Protein AF-A0A967KZP0-F1 (afdb_monomer)

Radius of gyration: 15.67 Å; Cα contacts (8 Å, |Δi|>4): 200; chains: 1; bounding box: 36×38×42 Å

Solvent-accessible surface area (backbone atoms only — not comparable to full-atom values): 8562 Å² total; per-residue (Å²): 129,85,68,48,76,45,76,47,75,38,35,88,73,37,67,67,45,48,61,43,62,81,46,49,61,63,54,26,62,79,64,60,32,46,74,40,86,38,68,50,64,58,70,56,53,28,62,77,65,77,48,79,64,60,69,80,42,70,72,49,28,56,48,51,54,52,52,50,52,53,51,24,62,74,70,72,47,78,70,40,88,44,91,66,79,73,68,58,48,65,57,48,42,22,29,47,59,56,36,62,88,53,73,65,27,51,43,46,51,52,35,50,42,41,35,34,33,53,65,57,43,62,48,53,38,66,68,51,45,24,49,40,26,41,77,60,74,44,66,17,64,64,28,54,59,43,44,74,41,90,92,69

pLDDT: mean 94.93, std 5.95, range [55.47, 98.75]

Structure (mmCIF, N/CA/C/O backbone):
data_AF-A0A967KZP0-F1
#
_entry.id   AF-A0A967KZP0-F1
#
loop_
_atom_site.group_PDB
_atom_site.id
_atom_site.type_symbol
_atom_site.label_atom_id
_atom_site.label_alt_id
_atom_site.label_comp_id
_atom_site.label_asym_id
_atom_site.label_entity_id
_atom_site.label_seq_id
_atom_site.pdbx_PDB_ins_code
_atom_site.Cartn_x
_atom_site.Cartn_y
_atom_site.Cartn_z
_atom_site.occupancy
_atom_site.B_iso_or_equiv
_atom_site.auth_seq_id
_atom_site.auth_comp_id
_atom_site.auth_asym_id
_atom_site.auth_atom_id
_atom_site.pdbx_PDB_model_num
ATOM 1 N N . MET A 1 1 ? -14.973 -8.289 26.255 1.00 55.47 1 MET A N 1
ATOM 2 C CA . MET A 1 1 ? -13.536 -8.647 26.238 1.00 55.47 1 MET A CA 1
ATOM 3 C C . MET A 1 1 ? -12.814 -7.593 25.413 1.00 55.47 1 MET A C 1
ATOM 5 O O . MET A 1 1 ? -13.462 -7.006 24.555 1.00 55.47 1 MET A O 1
ATOM 9 N N . ALA A 1 2 ? -11.549 -7.279 25.701 1.00 61.00 2 ALA A N 1
ATOM 10 C CA . ALA A 1 2 ? -10.802 -6.321 24.881 1.00 61.00 2 ALA A CA 1
ATOM 11 C C . ALA A 1 2 ? -10.608 -6.903 23.473 1.00 61.00 2 ALA A C 1
ATOM 13 O O . ALA A 1 2 ? -10.215 -8.062 23.341 1.00 61.00 2 ALA A O 1
ATOM 14 N N . LYS A 1 3 ? -10.925 -6.116 22.442 1.00 80.00 3 LYS A N 1
ATOM 15 C CA . LYS A 1 3 ? -10.740 -6.502 21.042 1.00 80.00 3 LYS A CA 1
ATOM 16 C C . LYS A 1 3 ? -9.242 -6.677 20.777 1.00 80.00 3 LYS A C 1
ATOM 18 O O . LYS A 1 3 ? -8.462 -5.796 21.133 1.00 80.00 3 LYS A O 1
ATOM 23 N N . HIS A 1 4 ? -8.822 -7.804 20.202 1.00 93.00 4 HIS A N 1
ATOM 24 C CA . HIS A 1 4 ? -7.410 -8.001 19.859 1.00 93.00 4 HIS A CA 1
ATOM 25 C C . HIS A 1 4 ? -7.026 -7.054 18.720 1.00 93.00 4 HIS A C 1
ATOM 27 O O . HIS A 1 4 ? -7.788 -6.901 17.773 1.00 93.00 4 HIS A O 1
ATOM 33 N N . THR A 1 5 ? -5.845 -6.443 18.772 1.00 96.44 5 THR A N 1
ATOM 34 C CA . THR A 1 5 ? -5.364 -5.568 17.692 1.00 96.44 5 THR A CA 1
ATOM 35 C C . THR A 1 5 ? -4.296 -6.283 16.870 1.00 96.44 5 THR A C 1
ATOM 37 O O . THR A 1 5 ? -3.260 -6.684 17.401 1.00 96.44 5 THR A O 1
ATOM 40 N N . LEU A 1 6 ? -4.518 -6.397 15.561 1.00 97.62 6 LEU A N 1
ATOM 41 C CA . LEU A 1 6 ? -3.554 -6.890 14.585 1.00 97.62 6 LEU A CA 1
ATOM 42 C C . LEU A 1 6 ? -2.942 -5.706 13.834 1.00 97.62 6 LEU A C 1
ATOM 44 O O . LEU A 1 6 ? -3.639 -4.951 13.1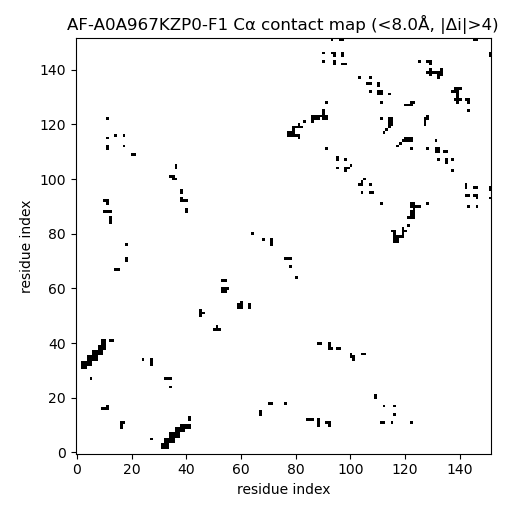61 1.00 97.62 6 LEU A O 1
ATOM 48 N N . LYS A 1 7 ? -1.619 -5.558 13.919 1.00 98.19 7 LYS A N 1
ATOM 49 C CA . LYS A 1 7 ? -0.860 -4.584 13.125 1.00 98.19 7 LYS A CA 1
ATOM 50 C C . LYS A 1 7 ? -0.316 -5.266 11.878 1.00 98.19 7 LYS A C 1
ATOM 52 O O . LYS A 1 7 ? 0.533 -6.148 11.984 1.00 98.19 7 LYS A O 1
ATOM 57 N N . PHE A 1 8 ? -0.790 -4.855 10.710 1.00 98.56 8 PHE A N 1
ATOM 58 C CA . PHE A 1 8 ? -0.316 -5.368 9.433 1.00 98.56 8 PHE A CA 1
ATOM 59 C C . PHE A 1 8 ? 0.755 -4.434 8.870 1.00 98.56 8 PHE A C 1
ATOM 61 O O . PHE A 1 8 ? 0.443 -3.336 8.410 1.00 98.56 8 PHE A O 1
ATOM 68 N N . TYR A 1 9 ? 2.016 -4.863 8.948 1.00 98.56 9 TYR A N 1
ATOM 69 C CA . TYR A 1 9 ? 3.161 -4.125 8.419 1.00 98.56 9 TYR A CA 1
ATOM 70 C C . TYR A 1 9 ? 3.401 -4.472 6.951 1.00 98.56 9 TYR A C 1
ATOM 72 O O . TYR A 1 9 ? 3.495 -5.652 6.610 1.00 98.56 9 TYR A O 1
ATOM 80 N N . PHE A 1 10 ? 3.509 -3.466 6.083 1.00 98.56 10 PHE A N 1
ATOM 81 C CA . PHE A 1 10 ? 3.614 -3.704 4.642 1.00 98.56 10 PHE A CA 1
ATOM 82 C C . PHE A 1 10 ? 4.358 -2.608 3.873 1.00 98.56 10 PHE A C 1
ATOM 84 O O . PHE A 1 10 ? 4.447 -1.468 4.317 1.00 98.56 10 PHE A O 1
ATOM 91 N N . ASP A 1 11 ? 4.843 -2.964 2.683 1.00 98.06 11 ASP A N 1
ATOM 92 C CA . ASP A 1 11 ? 5.392 -2.048 1.676 1.00 98.06 11 ASP A CA 1
ATOM 93 C C . ASP A 1 11 ? 4.759 -2.384 0.315 1.00 98.06 11 ASP A C 1
ATOM 95 O O . ASP A 1 11 ? 4.537 -3.561 0.004 1.00 98.06 11 ASP A O 1
ATOM 99 N N . TYR A 1 12 ? 4.470 -1.381 -0.515 1.00 97.81 12 TYR A N 1
ATOM 100 C CA . TYR A 1 12 ? 3.895 -1.584 -1.849 1.00 97.81 12 TYR A CA 1
ATOM 101 C C . TYR A 1 12 ? 4.857 -2.254 -2.848 1.00 97.81 12 TYR A C 1
ATOM 103 O O . TYR A 1 12 ? 4.439 -2.762 -3.890 1.00 97.81 12 TYR A O 1
ATOM 111 N N . ASN A 1 13 ? 6.146 -2.345 -2.523 1.00 95.81 13 ASN A N 1
ATOM 112 C CA . ASN A 1 13 ? 7.096 -3.172 -3.258 1.00 95.81 13 ASN A CA 1
ATOM 113 C C . ASN A 1 13 ? 7.019 -4.665 -2.898 1.00 95.81 13 ASN A C 1
ATOM 115 O O . ASN A 1 13 ? 7.605 -5.468 -3.620 1.00 95.81 13 ASN A O 1
ATOM 119 N N . SER A 1 14 ? 6.304 -5.056 -1.836 1.00 95.88 14 SER A N 1
ATOM 120 C CA . SER A 1 14 ? 6.180 -6.454 -1.406 1.00 95.88 14 SER A CA 1
ATOM 121 C C . SER A 1 14 ? 4.993 -7.160 -2.085 1.00 95.88 14 SER A C 1
ATOM 123 O O . SER A 1 14 ? 3.842 -6.889 -1.729 1.00 95.88 14 SER A O 1
ATOM 125 N N . PRO A 1 15 ? 5.231 -8.106 -3.015 1.00 95.00 15 PRO A N 1
ATOM 126 C CA . PRO A 1 15 ? 4.153 -8.863 -3.654 1.00 95.00 15 PRO A CA 1
ATOM 127 C C . PRO A 1 15 ? 3.448 -9.831 -2.692 1.00 95.00 15 PRO A C 1
ATOM 129 O O . PRO A 1 15 ? 2.248 -10.058 -2.806 1.00 95.00 15 PRO A O 1
ATOM 132 N N . TYR A 1 16 ? 4.154 -10.355 -1.688 1.00 96.75 16 TYR A N 1
ATOM 133 C CA . TYR A 1 16 ? 3.527 -11.182 -0.655 1.00 96.75 16 TYR A CA 1
ATOM 134 C C . TYR A 1 16 ? 2.601 -10.360 0.246 1.00 96.75 16 TYR A C 1
ATOM 136 O O . TYR A 1 16 ? 1.537 -10.836 0.638 1.00 96.75 16 TYR A O 1
ATOM 144 N N . SER A 1 17 ? 2.965 -9.105 0.536 1.00 97.75 17 SER A N 1
ATOM 145 C CA . SER A 1 17 ? 2.090 -8.198 1.283 1.00 97.75 17 SER A CA 1
ATOM 146 C C . SER A 1 17 ? 0.844 -7.814 0.484 1.00 97.75 17 SER A C 1
ATOM 148 O O . SER A 1 17 ? -0.197 -7.621 1.100 1.00 97.75 17 SER A O 1
ATOM 150 N N . TYR A 1 18 ? 0.910 -7.772 -0.852 1.00 97.81 18 TYR A N 1
ATOM 151 C CA . TYR A 1 18 ? -0.279 -7.617 -1.696 1.00 97.81 18 TYR A CA 1
ATOM 152 C C . TYR A 1 18 ? -1.251 -8.795 -1.554 1.00 97.81 18 TYR A C 1
ATOM 154 O O . TYR A 1 18 ? -2.430 -8.604 -1.278 1.00 97.81 18 TYR A O 1
ATOM 162 N N . ILE A 1 19 ? -0.758 -10.028 -1.678 1.00 97.50 19 ILE A N 1
ATOM 163 C CA . ILE A 1 19 ? -1.606 -11.218 -1.508 1.00 97.50 19 ILE A CA 1
ATOM 164 C C . ILE A 1 19 ? -2.211 -11.244 -0.096 1.00 97.50 19 ILE A C 1
ATOM 166 O O . ILE A 1 19 ? -3.400 -11.513 0.077 1.00 97.50 19 ILE A O 1
ATOM 170 N N . ALA A 1 20 ? -1.409 -10.922 0.923 1.00 98.12 20 ALA A N 1
ATOM 171 C CA . ALA A 1 20 ? -1.868 -10.878 2.306 1.00 98.12 20 ALA A CA 1
ATOM 172 C C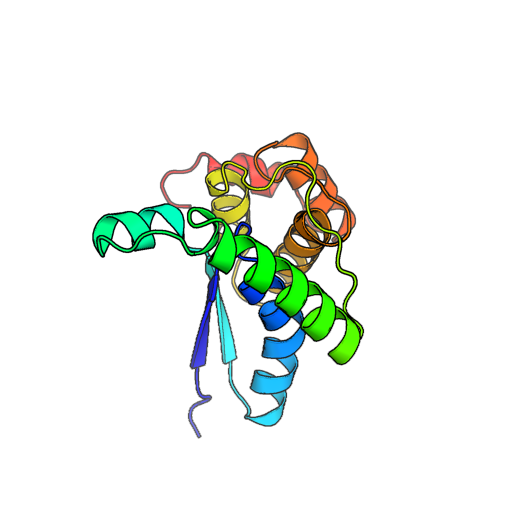 . ALA A 1 20 ? -2.881 -9.749 2.571 1.00 98.12 20 ALA A C 1
ATOM 174 O O . ALA A 1 20 ? -3.822 -9.965 3.337 1.00 98.12 20 ALA A O 1
ATOM 175 N N . SER A 1 21 ? -2.739 -8.574 1.944 1.00 98.25 21 SER A N 1
ATOM 176 C CA . SER A 1 21 ? -3.650 -7.440 2.161 1.00 98.25 21 SER A CA 1
ATOM 177 C C . SER A 1 21 ? -5.080 -7.760 1.725 1.00 98.25 21 SER A C 1
ATOM 179 O O . SER A 1 21 ? -6.020 -7.365 2.406 1.00 98.25 21 SER A O 1
ATOM 181 N N . LEU A 1 22 ? -5.255 -8.580 0.685 1.00 97.38 22 LEU A N 1
ATOM 182 C CA . LEU A 1 22 ? -6.568 -9.043 0.215 1.00 97.38 22 LEU A CA 1
ATOM 183 C C . LEU A 1 22 ? -7.219 -10.111 1.113 1.00 97.38 22 LEU A C 1
ATOM 185 O O . LEU A 1 22 ? -8.362 -10.502 0.889 1.00 97.38 22 LEU A O 1
ATOM 189 N N . ARG A 1 23 ? -6.498 -10.615 2.118 1.00 96.44 23 ARG A N 1
ATOM 190 C CA . ARG A 1 23 ? -6.920 -11.735 2.979 1.00 96.44 23 ARG A CA 1
ATOM 191 C C . ARG A 1 23 ? -7.017 -11.355 4.454 1.00 96.44 23 ARG A C 1
ATOM 193 O O . ARG A 1 23 ? -7.741 -12.000 5.214 1.00 96.44 23 ARG A O 1
ATOM 200 N N . ILE A 1 24 ? -6.261 -10.345 4.880 1.00 97.69 24 ILE A N 1
ATOM 201 C CA . ILE A 1 24 ? -6.077 -10.017 6.296 1.00 97.69 24 ILE A CA 1
ATOM 202 C C . ILE A 1 24 ? -7.370 -9.534 6.965 1.00 97.69 24 ILE A C 1
ATOM 204 O O . ILE A 1 24 ? -7.610 -9.850 8.127 1.00 97.69 24 ILE A O 1
ATOM 208 N N . GLU A 1 25 ? -8.246 -8.852 6.227 1.00 97.25 25 GLU A N 1
ATOM 209 C CA . GLU A 1 25 ? -9.528 -8.366 6.751 1.00 97.25 25 GLU A CA 1
ATOM 210 C C . GLU A 1 25 ? -10.467 -9.523 7.124 1.00 97.25 25 GLU A C 1
ATOM 212 O O . GLU A 1 25 ? -11.055 -9.510 8.206 1.00 97.25 25 GLU A O 1
ATOM 217 N N . GLU A 1 26 ? -10.539 -10.574 6.298 1.00 96.25 26 GLU A N 1
ATOM 218 C CA . GLU A 1 26 ? -11.311 -11.787 6.602 1.00 96.25 26 GLU A CA 1
ATOM 219 C C . GLU A 1 26 ? -10.743 -12.518 7.831 1.00 96.25 26 GLU A C 1
ATOM 221 O O . GLU A 1 26 ? -11.482 -13.052 8.662 1.00 96.25 26 GLU A O 1
ATOM 226 N N . LEU A 1 27 ? -9.414 -12.540 7.989 1.00 95.94 27 LEU A N 1
ATOM 227 C CA . LEU A 1 27 ? -8.785 -13.086 9.192 1.00 95.94 27 LEU A CA 1
ATOM 228 C C . LEU A 1 27 ? -9.190 -12.293 10.440 1.00 95.94 27 LEU A C 1
ATOM 230 O O . LEU A 1 27 ? -9.591 -12.903 11.431 1.00 95.94 27 LEU A O 1
ATOM 234 N N . CYS A 1 28 ? -9.117 -10.963 10.391 1.00 96.75 28 CYS A N 1
ATOM 235 C CA . CYS A 1 28 ? -9.504 -10.109 11.510 1.00 96.75 28 CYS A CA 1
ATOM 236 C C . CYS A 1 28 ? -10.993 -10.250 11.851 1.00 96.75 28 CYS A C 1
ATOM 238 O O . CYS A 1 28 ? -11.330 -10.381 13.027 1.00 96.75 28 CYS A O 1
ATOM 240 N N . ALA A 1 29 ? -11.871 -10.316 10.846 1.00 95.44 29 ALA A N 1
ATOM 241 C CA . ALA A 1 29 ? -13.307 -10.501 11.042 1.00 95.44 29 ALA A CA 1
ATOM 242 C C . ALA A 1 29 ? -13.636 -11.825 11.755 1.00 95.44 29 ALA A C 1
ATOM 244 O O . ALA A 1 29 ? -14.410 -11.833 12.709 1.00 95.44 29 ALA A O 1
ATOM 245 N N . ARG A 1 30 ? -12.999 -12.935 11.354 1.00 96.25 30 ARG A N 1
ATOM 246 C CA . ARG A 1 30 ? -13.208 -14.262 11.971 1.00 96.25 30 ARG A CA 1
ATOM 247 C C . ARG A 1 30 ? -12.739 -14.355 13.426 1.00 96.25 30 ARG A C 1
ATOM 249 O O . ARG A 1 30 ? -13.172 -15.258 14.132 1.00 96.25 30 ARG A O 1
ATOM 256 N N . ASN A 1 31 ? -11.860 -13.453 13.862 1.00 95.31 31 ASN A N 1
ATOM 257 C CA . ASN A 1 31 ? -11.252 -13.474 15.196 1.00 95.31 31 ASN A CA 1
ATOM 258 C C . ASN A 1 31 ? -11.671 -12.285 16.078 1.00 95.31 31 ASN A C 1
ATOM 260 O O . ASN A 1 31 ? -11.079 -12.094 17.138 1.00 95.31 31 ASN A O 1
ATOM 264 N N . ASP A 1 32 ? -12.644 -11.476 15.639 1.00 94.94 32 ASP A N 1
ATOM 265 C CA . ASP A 1 32 ? -13.025 -10.212 16.287 1.00 94.94 32 ASP A CA 1
ATOM 266 C C . ASP A 1 32 ? -11.799 -9.346 16.641 1.00 94.94 32 ASP A C 1
ATOM 268 O O . ASP A 1 32 ? -11.594 -8.913 17.777 1.00 94.94 32 ASP A O 1
ATOM 272 N N . ALA A 1 33 ? -10.930 -9.135 15.649 1.00 96.25 33 ALA A N 1
ATOM 273 C CA . ALA A 1 33 ? -9.724 -8.330 15.789 1.00 96.25 33 ALA A CA 1
ATOM 274 C C . ALA A 1 33 ? -9.853 -6.984 15.062 1.00 96.25 33 ALA A C 1
ATOM 276 O O . ALA A 1 33 ? -10.482 -6.867 14.011 1.00 96.25 33 ALA A O 1
ATOM 277 N N . GLU A 1 34 ? -9.265 -5.940 15.635 1.00 96.44 34 GLU A N 1
ATOM 278 C CA 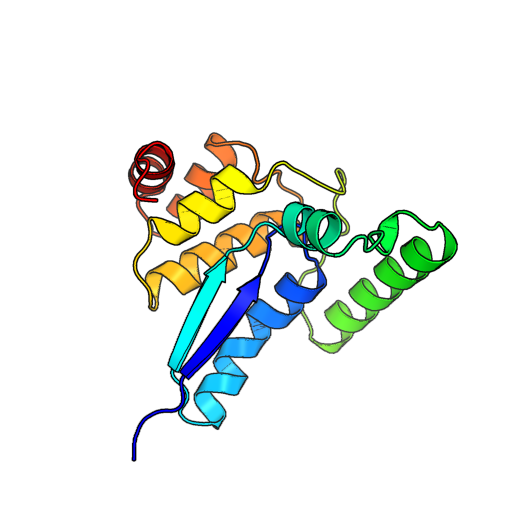. GLU A 1 34 ? -9.066 -4.650 14.982 1.00 96.44 34 GLU A CA 1
ATOM 279 C C . GLU A 1 34 ? -7.824 -4.712 14.094 1.00 96.44 34 GLU A C 1
ATOM 281 O O . GLU A 1 34 ? -6.753 -5.105 14.553 1.00 96.44 34 GLU A O 1
ATOM 286 N N . LEU A 1 35 ? -7.959 -4.305 12.834 1.00 97.69 35 LEU A N 1
ATOM 287 C CA . LEU A 1 35 ? -6.849 -4.225 11.896 1.00 97.69 35 LEU A CA 1
ATOM 288 C C . LEU A 1 35 ? -6.279 -2.807 11.859 1.00 97.69 35 LEU A C 1
ATOM 290 O O . LEU A 1 35 ? -6.998 -1.853 11.568 1.00 97.69 35 LEU A O 1
ATOM 294 N N . LEU A 1 36 ? -4.971 -2.688 12.073 1.00 98.31 36 LEU A N 1
ATOM 295 C CA . LEU A 1 36 ? -4.215 -1.462 11.850 1.00 98.31 36 LEU A CA 1
ATOM 296 C C . LEU A 1 36 ? -3.272 -1.642 10.662 1.00 98.31 36 LEU A C 1
ATOM 298 O O . LEU A 1 36 ? -2.376 -2.488 10.686 1.00 98.31 36 LEU A O 1
ATOM 302 N N . TRP A 1 37 ? -3.442 -0.799 9.648 1.00 98.62 37 TRP A N 1
ATOM 303 C CA . TRP A 1 37 ? -2.577 -0.756 8.472 1.00 98.62 37 TRP A CA 1
ATOM 304 C C . TRP A 1 37 ? -1.326 0.069 8.782 1.00 98.62 37 TRP A C 1
ATOM 306 O O . TRP A 1 37 ? -1.434 1.262 9.090 1.00 98.62 37 TRP A O 1
ATOM 316 N N . MET A 1 38 ? -0.155 -0.567 8.717 1.00 98.44 38 MET A N 1
ATOM 317 C CA . MET A 1 38 ? 1.135 0.003 9.113 1.00 98.44 38 MET A CA 1
ATOM 318 C C . MET A 1 38 ? 2.113 0.005 7.923 1.00 98.44 38 MET A C 1
ATOM 320 O O . MET A 1 38 ? 2.904 -0.930 7.776 1.00 98.44 38 MET A O 1
ATOM 324 N N . PRO A 1 39 ? 2.082 1.026 7.049 1.00 98.19 39 PRO A N 1
ATOM 325 C CA . PRO A 1 39 ? 3.057 1.124 5.969 1.00 98.19 39 PRO A CA 1
ATOM 326 C C . PRO A 1 39 ? 4.475 1.293 6.538 1.00 98.19 39 PRO A C 1
ATOM 328 O O . PRO A 1 39 ? 4.694 2.054 7.481 1.00 98.19 39 PRO A O 1
ATOM 331 N N . VAL A 1 40 ? 5.442 0.583 5.962 1.00 97.81 40 VAL A N 1
ATOM 332 C CA . VAL A 1 40 ? 6.870 0.626 6.310 1.00 97.81 40 VAL A CA 1
ATOM 333 C C . VAL A 1 40 ? 7.720 0.652 5.047 1.00 97.81 40 VAL A C 1
ATOM 335 O O . VAL A 1 40 ? 7.271 0.237 3.984 1.00 97.81 40 VAL A O 1
ATOM 338 N N . VAL A 1 41 ? 8.968 1.110 5.168 1.00 96.44 41 VAL A N 1
ATOM 339 C CA . VAL A 1 41 ? 9.941 1.072 4.069 1.00 96.44 41 VAL A CA 1
ATOM 340 C C . VAL A 1 41 ? 10.733 -0.232 4.148 1.00 96.44 41 VAL A C 1
ATOM 342 O O . VAL A 1 41 ? 11.686 -0.351 4.922 1.00 96.44 41 VAL A O 1
ATOM 345 N N . LEU A 1 42 ? 10.366 -1.215 3.329 1.00 95.06 42 LEU A N 1
ATOM 346 C CA . LEU A 1 42 ? 10.967 -2.551 3.331 1.00 95.06 42 LEU A CA 1
ATOM 347 C C . LEU A 1 42 ? 12.463 -2.517 2.991 1.00 95.06 42 LEU A C 1
ATOM 349 O O . LEU A 1 42 ? 13.250 -3.239 3.598 1.00 95.06 42 LEU A O 1
ATOM 353 N N . GLY A 1 43 ? 12.874 -1.638 2.071 1.00 92.06 43 GLY A N 1
ATOM 354 C CA . GLY A 1 43 ? 14.291 -1.447 1.744 1.00 92.06 43 GLY A CA 1
ATOM 355 C C . GLY A 1 43 ? 15.134 -1.028 2.956 1.00 92.06 43 GLY A C 1
ATOM 356 O O . GLY A 1 43 ? 16.239 -1.533 3.137 1.00 92.06 43 GLY A O 1
ATOM 357 N N . GLY A 1 44 ? 14.583 -0.175 3.826 1.00 93.62 44 GLY A N 1
ATOM 358 C CA . GLY A 1 44 ? 15.235 0.239 5.070 1.00 93.62 44 GLY A CA 1
ATOM 359 C C . GLY A 1 44 ? 15.341 -0.901 6.084 1.00 93.62 44 GLY A C 1
ATOM 360 O O . GLY A 1 44 ? 16.372 -1.039 6.734 1.00 93.62 44 GLY A O 1
ATOM 361 N N . ILE A 1 45 ? 14.321 -1.764 6.163 1.00 94.88 45 ILE A N 1
ATOM 362 C CA . ILE A 1 45 ? 14.339 -2.963 7.019 1.00 94.88 45 ILE A CA 1
ATOM 363 C C . ILE A 1 45 ? 15.428 -3.938 6.562 1.00 94.88 45 ILE A C 1
ATOM 365 O O . ILE A 1 45 ? 16.176 -4.453 7.391 1.00 94.88 45 ILE A O 1
ATOM 369 N N . PHE A 1 46 ? 15.548 -4.185 5.256 1.00 93.75 46 PHE A N 1
ATOM 370 C CA . PHE A 1 46 ? 16.616 -5.034 4.724 1.00 93.75 46 PHE A CA 1
ATOM 371 C C . PHE A 1 46 ? 17.999 -4.469 5.048 1.00 93.75 46 PHE A C 1
ATOM 373 O O . PHE A 1 46 ? 18.850 -5.197 5.556 1.00 93.75 46 PHE A O 1
ATOM 380 N N . GLN A 1 47 ? 18.195 -3.166 4.829 1.00 93.56 47 GLN A N 1
ATOM 381 C CA . GLN A 1 47 ? 19.456 -2.496 5.130 1.00 93.56 47 GLN A CA 1
ATOM 382 C C . GLN A 1 47 ? 19.813 -2.572 6.619 1.00 93.56 47 GLN A C 1
ATOM 384 O O . GLN A 1 47 ? 20.940 -2.927 6.949 1.00 93.56 47 GLN A O 1
ATOM 389 N N . SER A 1 48 ? 18.871 -2.278 7.521 1.00 95.56 48 SER A N 1
ATOM 390 C CA . SER A 1 48 ? 19.150 -2.238 8.961 1.00 95.56 48 SER A CA 1
ATOM 391 C C . SER A 1 48 ? 19.425 -3.612 9.574 1.00 95.56 48 SER A C 1
ATOM 393 O O . SER A 1 48 ? 19.954 -3.681 10.677 1.00 95.56 48 SER A O 1
ATOM 395 N N . ASN A 1 49 ? 19.017 -4.691 8.901 1.00 94.56 49 ASN A N 1
ATOM 396 C CA . ASN A 1 49 ? 19.219 -6.068 9.355 1.00 94.56 49 ASN A CA 1
ATOM 397 C C . ASN A 1 49 ? 20.299 -6.808 8.548 1.00 94.56 49 ASN A C 1
ATOM 399 O O . ASN A 1 49 ? 20.462 -8.009 8.737 1.00 94.56 49 ASN A O 1
ATOM 403 N N . GLU A 1 50 ? 20.991 -6.128 7.625 1.00 93.69 50 GLU A N 1
ATOM 404 C CA . GLU A 1 50 ? 21.988 -6.736 6.726 1.00 93.69 50 GLU A CA 1
ATOM 405 C C . GLU A 1 50 ? 21.435 -7.940 5.932 1.00 93.69 50 GLU A C 1
ATOM 407 O O . GLU A 1 50 ? 22.147 -8.885 5.588 1.00 93.69 50 GLU A O 1
ATOM 412 N N . VAL A 1 51 ? 20.135 -7.906 5.621 1.00 92.44 51 VAL A N 1
ATOM 413 C CA . VAL A 1 51 ? 19.445 -8.966 4.880 1.00 92.44 51 VAL A CA 1
ATOM 414 C C . VAL A 1 51 ? 19.401 -8.608 3.404 1.00 92.44 51 VAL A C 1
ATOM 416 O O . VAL A 1 51 ? 18.854 -7.583 3.004 1.00 92.44 51 VAL A O 1
ATOM 419 N N . GLU A 1 52 ? 19.921 -9.500 2.567 1.00 89.62 52 GLU A N 1
ATOM 420 C CA . GLU A 1 52 ? 19.834 -9.350 1.119 1.00 89.62 52 GLU A CA 1
ATOM 421 C C . GLU A 1 52 ? 18.422 -9.721 0.609 1.00 89.62 52 GLU A C 1
ATOM 423 O O . GLU A 1 52 ? 17.933 -10.821 0.903 1.00 89.62 52 GLU A O 1
ATOM 428 N N . PRO A 1 53 ? 17.752 -8.860 -0.182 1.00 89.75 53 PRO A N 1
ATOM 429 C CA . PRO A 1 53 ? 16.431 -9.167 -0.721 1.00 89.75 53 PRO A CA 1
ATOM 430 C C . PRO A 1 53 ? 16.438 -10.422 -1.606 1.00 89.75 53 PRO A C 1
ATOM 432 O O . PRO A 1 53 ? 17.296 -10.586 -2.467 1.00 89.75 53 PRO A O 1
ATOM 435 N N . ALA A 1 54 ? 15.428 -11.289 -1.482 1.00 86.88 54 ALA A N 1
ATOM 436 C CA . ALA A 1 54 ? 15.400 -12.572 -2.199 1.00 86.88 54 ALA A CA 1
ATOM 437 C C . ALA A 1 54 ? 15.525 -12.445 -3.733 1.00 86.88 54 ALA A C 1
ATOM 439 O O . ALA A 1 54 ? 16.105 -13.315 -4.379 1.00 86.88 54 ALA A O 1
ATOM 440 N N . HIS A 1 55 ? 15.019 -11.357 -4.315 1.00 85.69 55 HIS A N 1
ATOM 441 C CA . HIS A 1 55 ? 15.033 -11.127 -5.759 1.00 85.69 55 HIS A CA 1
ATOM 442 C C . HIS A 1 55 ? 16.428 -10.819 -6.339 1.00 85.69 55 HIS A C 1
ATOM 444 O O . HIS A 1 55 ? 16.581 -10.837 -7.559 1.00 85.69 55 HIS A O 1
ATOM 450 N N . THR A 1 56 ? 17.449 -10.545 -5.517 1.00 88.44 56 THR A N 1
ATOM 451 C CA . THR A 1 56 ? 18.812 -10.266 -6.009 1.00 88.44 56 THR A CA 1
ATOM 452 C C . THR A 1 56 ? 19.554 -11.537 -6.435 1.00 88.44 56 THR A C 1
ATOM 454 O O . THR A 1 56 ? 20.470 -11.474 -7.254 1.00 88.44 56 THR A O 1
ATOM 457 N N . LYS A 1 57 ? 19.157 -12.712 -5.924 1.00 90.31 57 LYS A N 1
ATOM 458 C CA . LYS A 1 57 ? 19.717 -14.010 -6.329 1.00 90.31 57 LYS A CA 1
ATOM 459 C C . LYS A 1 57 ? 18.852 -14.638 -7.415 1.00 90.31 57 LYS A C 1
ATOM 461 O O . LYS A 1 57 ? 17.670 -14.884 -7.201 1.00 90.31 57 LYS A O 1
ATOM 466 N N . VAL A 1 58 ? 19.446 -14.961 -8.565 1.00 88.81 58 VAL A N 1
ATOM 467 C CA . VAL A 1 58 ? 18.726 -15.441 -9.765 1.00 88.81 58 VAL A CA 1
ATOM 468 C C . VAL A 1 58 ? 17.820 -16.647 -9.483 1.00 88.81 58 VAL A C 1
ATOM 470 O O . VAL A 1 58 ? 16.666 -16.665 -9.909 1.00 88.81 58 VAL A O 1
ATOM 473 N N . ASN A 1 59 ? 18.316 -17.639 -8.739 1.00 90.56 59 ASN A N 1
ATOM 474 C CA . ASN A 1 59 ? 17.554 -18.839 -8.386 1.00 90.56 59 ASN A CA 1
ATOM 475 C C . ASN A 1 59 ? 16.359 -18.527 -7.470 1.00 90.56 59 ASN A C 1
ATOM 477 O O . ASN A 1 59 ? 15.257 -19.011 -7.716 1.00 90.56 59 ASN A O 1
ATOM 481 N N . ARG A 1 60 ? 16.559 -17.678 -6.456 1.00 91.38 60 ARG A N 1
ATOM 482 C CA . ARG A 1 60 ? 15.495 -17.240 -5.545 1.00 91.38 60 ARG A CA 1
ATOM 483 C C . ARG A 1 60 ? 14.475 -16.359 -6.256 1.00 91.38 60 ARG A C 1
ATOM 485 O O . ARG A 1 60 ? 13.286 -16.526 -6.028 1.00 91.38 60 ARG A O 1
ATOM 492 N N . ARG A 1 61 ? 14.919 -15.480 -7.158 1.00 90.25 61 ARG A N 1
ATOM 493 C CA . ARG A 1 61 ? 14.049 -14.625 -7.973 1.00 90.25 61 ARG A CA 1
ATOM 494 C C . ARG A 1 61 ? 13.110 -15.447 -8.853 1.00 90.25 61 ARG A C 1
ATOM 496 O O . ARG A 1 61 ? 11.918 -15.175 -8.876 1.00 90.25 61 ARG A O 1
ATOM 503 N N . LYS A 1 62 ? 13.637 -16.465 -9.547 1.00 91.12 62 LYS A N 1
ATOM 504 C CA . LYS A 1 62 ? 12.819 -17.355 -10.386 1.00 91.12 62 LYS A CA 1
ATOM 505 C C . LYS A 1 62 ? 11.744 -18.065 -9.561 1.00 91.12 62 LYS A C 1
ATOM 507 O O . LYS A 1 62 ? 10.594 -18.102 -9.979 1.00 91.12 62 LYS A O 1
ATOM 512 N N . TYR A 1 63 ? 12.123 -18.604 -8.401 1.00 94.81 63 TYR A N 1
ATOM 513 C CA . TYR A 1 63 ? 11.173 -19.259 -7.505 1.00 94.81 63 TYR A CA 1
ATOM 514 C C . TYR A 1 63 ? 10.123 -18.278 -6.972 1.00 94.81 63 TYR A C 1
ATOM 516 O O . TYR A 1 63 ? 8.942 -18.581 -7.023 1.00 94.81 63 TYR A O 1
ATOM 524 N N . LEU A 1 64 ? 10.544 -17.089 -6.532 1.00 93.56 64 LEU A N 1
ATOM 525 C CA . LEU A 1 64 ? 9.659 -16.046 -6.012 1.00 93.56 64 LEU A CA 1
ATOM 526 C C . LEU A 1 64 ? 8.549 -15.692 -7.008 1.00 93.56 64 LEU A C 1
ATOM 528 O O . LEU A 1 64 ? 7.393 -15.616 -6.615 1.00 93.56 64 LEU A O 1
ATOM 532 N N . PHE A 1 65 ? 8.869 -15.503 -8.290 1.00 92.31 65 PHE A N 1
ATOM 533 C CA . PHE A 1 65 ? 7.841 -15.180 -9.285 1.00 92.31 65 PHE A CA 1
ATOM 534 C C . PHE A 1 65 ? 6.887 -16.342 -9.561 1.00 92.31 65 PHE A C 1
ATOM 536 O O . PHE A 1 65 ? 5.685 -16.113 -9.658 1.00 92.31 65 PHE A O 1
ATOM 543 N N . GLN A 1 66 ? 7.399 -17.573 -9.640 1.00 95.38 66 GLN A N 1
ATOM 544 C CA . GLN A 1 66 ? 6.550 -18.756 -9.802 1.00 95.38 66 GLN A CA 1
ATOM 545 C C . GLN A 1 66 ? 5.593 -18.918 -8.613 1.00 95.38 66 GLN A C 1
ATOM 547 O O . GLN A 1 66 ? 4.392 -19.055 -8.803 1.00 95.38 66 GLN A O 1
ATOM 552 N N . ASP A 1 67 ? 6.118 -18.826 -7.392 1.00 96.94 67 ASP A N 1
ATOM 553 C CA . ASP A 1 67 ? 5.349 -18.955 -6.153 1.00 96.94 67 ASP A CA 1
ATOM 554 C C . ASP A 1 67 ? 4.248 -17.888 -6.052 1.00 96.94 67 ASP A C 1
ATOM 556 O O . ASP A 1 67 ? 3.116 -18.185 -5.680 1.00 96.94 67 ASP A O 1
ATOM 560 N N . LEU A 1 68 ? 4.531 -16.648 -6.462 1.00 96.06 68 LEU A N 1
ATOM 561 C CA . LEU A 1 68 ? 3.523 -15.584 -6.502 1.00 96.06 68 LEU A CA 1
ATOM 562 C C . LEU A 1 68 ? 2.416 -15.848 -7.525 1.00 96.06 68 LEU A C 1
ATOM 564 O O . LEU A 1 68 ? 1.254 -15.575 -7.225 1.00 96.06 68 LEU A O 1
ATOM 568 N N . GLN A 1 69 ? 2.753 -16.381 -8.703 1.00 96.19 69 GLN A N 1
ATOM 569 C CA . GLN A 1 69 ? 1.755 -16.781 -9.700 1.00 96.19 69 GLN A CA 1
ATOM 570 C C . GLN A 1 69 ? 0.871 -17.913 -9.165 1.00 96.19 69 GLN A C 1
ATOM 572 O O . GLN A 1 69 ? -0.354 -17.834 -9.271 1.00 96.19 69 GLN A O 1
ATOM 577 N N . ASP A 1 70 ? 1.475 -18.917 -8.529 1.00 97.69 70 ASP A N 1
ATOM 578 C CA . ASP A 1 70 ? 0.762 -20.062 -7.963 1.00 97.69 70 ASP A CA 1
ATOM 579 C C . ASP A 1 70 ? -0.155 -19.637 -6.805 1.00 97.69 70 ASP A C 1
ATOM 581 O O . AS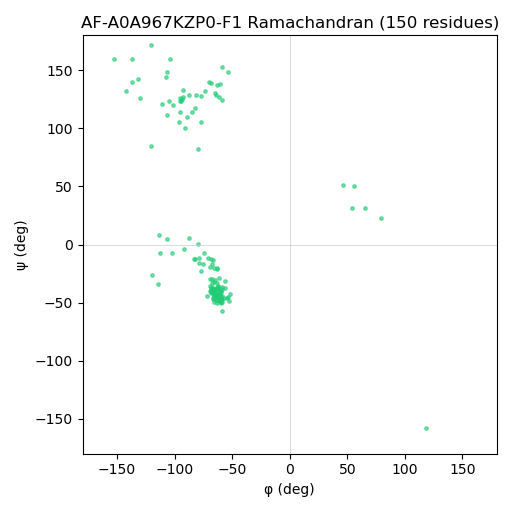P A 1 70 ? -1.320 -20.033 -6.755 1.00 97.69 70 ASP A O 1
ATOM 585 N N . LEU A 1 71 ? 0.324 -18.774 -5.901 1.00 97.50 71 LEU A N 1
ATOM 586 C CA . LEU A 1 71 ? -0.474 -18.234 -4.795 1.00 97.50 71 LEU A CA 1
ATOM 587 C C . LEU A 1 71 ? -1.623 -17.352 -5.292 1.00 97.50 71 LEU A C 1
ATOM 589 O O . LEU A 1 71 ? -2.740 -17.456 -4.779 1.00 97.50 71 LEU A O 1
ATOM 593 N N . ALA A 1 72 ? -1.374 -16.495 -6.283 1.00 96.50 72 ALA A N 1
ATOM 594 C CA . ALA A 1 72 ? -2.418 -15.667 -6.875 1.00 96.50 72 ALA A CA 1
ATOM 595 C C . ALA A 1 72 ? -3.505 -16.531 -7.528 1.00 96.50 72 ALA A C 1
ATOM 597 O O . ALA A 1 72 ? -4.691 -16.306 -7.282 1.00 96.50 72 ALA A O 1
ATOM 598 N N . ALA A 1 73 ? -3.113 -17.569 -8.275 1.00 97.31 73 ALA A N 1
ATOM 599 C CA . ALA A 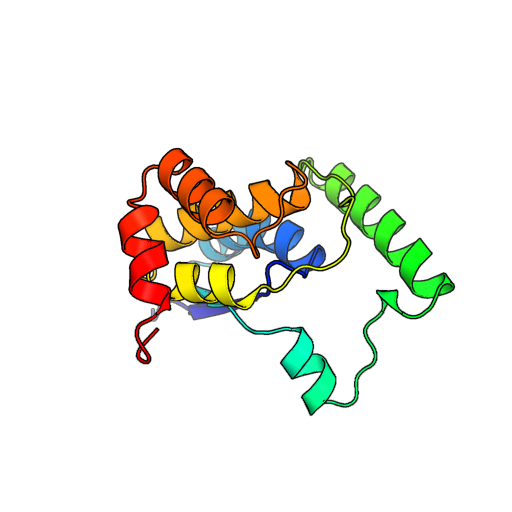1 73 ? -4.042 -18.530 -8.862 1.00 97.31 73 ALA A CA 1
ATOM 600 C C . ALA A 1 73 ? -4.829 -19.301 -7.791 1.00 97.31 73 ALA A C 1
ATOM 602 O O . ALA A 1 73 ? -6.049 -19.419 -7.891 1.00 97.31 73 ALA A O 1
ATOM 603 N N . PHE A 1 74 ? -4.156 -19.769 -6.736 1.00 97.75 74 PHE A N 1
ATOM 604 C CA . PHE A 1 74 ? -4.781 -20.498 -5.632 1.00 97.75 74 PHE A CA 1
ATOM 605 C C . PHE A 1 74 ? -5.850 -19.667 -4.909 1.00 97.75 74 PHE A C 1
ATOM 607 O O . PHE A 1 74 ? -6.908 -20.187 -4.556 1.00 97.75 74 PHE A O 1
ATOM 614 N N . TYR A 1 75 ? -5.597 -18.373 -4.705 1.00 96.44 75 TYR A N 1
ATOM 615 C CA . TYR A 1 75 ? -6.532 -17.472 -4.028 1.00 96.44 75 TYR A CA 1
ATOM 616 C C . TYR A 1 75 ? -7.507 -16.741 -4.964 1.00 96.44 75 TYR A C 1
ATOM 618 O O . TYR A 1 75 ? -8.372 -16.021 -4.467 1.00 96.44 75 TYR A O 1
ATOM 626 N N . GLY A 1 76 ? -7.390 -16.905 -6.286 1.00 96.38 76 GLY A N 1
ATOM 627 C CA . GLY A 1 76 ? -8.207 -16.177 -7.265 1.00 96.38 76 GLY A CA 1
ATOM 628 C C . GLY A 1 76 ? -7.944 -14.667 -7.277 1.00 96.38 76 GLY A C 1
ATOM 629 O O . GLY A 1 76 ? -8.859 -13.880 -7.509 1.00 96.38 76 GLY A O 1
ATOM 630 N N . ILE A 1 77 ? -6.710 -14.255 -6.984 1.00 95.69 77 ILE A N 1
ATOM 631 C CA . ILE A 1 77 ? -6.297 -12.852 -6.897 1.00 95.69 77 ILE A CA 1
ATOM 632 C C . ILE A 1 77 ? -5.756 -12.389 -8.259 1.00 95.69 77 ILE A C 1
ATOM 634 O O . ILE A 1 77 ? -4.907 -13.077 -8.831 1.00 95.69 77 ILE A O 1
ATOM 638 N N . PRO A 1 78 ? -6.177 -11.219 -8.780 1.00 95.50 78 PRO A N 1
ATOM 639 C CA . PRO A 1 78 ? -5.551 -10.623 -9.954 1.00 95.50 78 PRO A CA 1
ATOM 640 C C . PRO A 1 78 ? -4.069 -10.363 -9.691 1.00 95.50 78 PRO A C 1
ATOM 642 O O . PRO A 1 78 ? -3.717 -9.672 -8.743 1.00 95.50 78 PRO A O 1
ATOM 645 N N . TYR A 1 79 ? -3.192 -10.901 -10.528 1.00 95.88 79 TYR A N 1
ATOM 646 C CA . TYR A 1 79 ? -1.759 -10.696 -10.383 1.00 95.88 79 TYR A CA 1
ATOM 647 C C . TYR A 1 79 ? -1.104 -10.550 -11.747 1.00 95.88 79 TYR A C 1
ATOM 649 O O . TYR A 1 79 ? -1.321 -11.353 -12.656 1.00 95.88 79 TYR A O 1
ATOM 657 N N . LYS A 1 80 ? -0.279 -9.518 -11.867 1.00 92.94 80 LYS A N 1
ATOM 658 C CA . LYS A 1 80 ? 0.553 -9.225 -13.018 1.00 92.94 80 LYS A CA 1
ATOM 659 C C . LYS A 1 80 ? 1.971 -8.973 -12.521 1.00 92.94 80 LYS A C 1
ATOM 661 O O . LYS A 1 80 ? 2.200 -8.135 -11.649 1.00 92.94 80 LYS A O 1
ATOM 666 N N . GLU A 1 81 ? 2.926 -9.708 -13.084 1.00 87.88 81 GLU A N 1
ATOM 667 C CA . GLU A 1 81 ? 4.339 -9.421 -12.858 1.00 87.88 81 GLU A CA 1
ATOM 668 C C . GLU A 1 81 ? 4.646 -8.016 -13.392 1.00 87.88 81 GLU A C 1
ATOM 670 O O . GLU A 1 81 ? 4.306 -7.689 -14.531 1.00 87.88 81 GLU A O 1
ATOM 675 N N . ARG A 1 82 ? 5.240 -7.171 -12.543 1.00 89.06 82 ARG A N 1
ATOM 676 C CA . ARG A 1 82 ? 5.491 -5.770 -12.888 1.00 89.06 82 ARG A CA 1
ATOM 677 C C . ARG A 1 82 ? 6.570 -5.640 -13.951 1.00 89.06 82 ARG A C 1
ATOM 679 O O . ARG A 1 82 ? 7.625 -6.262 -13.835 1.00 89.06 82 ARG A O 1
ATOM 686 N N . THR A 1 83 ? 6.361 -4.728 -14.896 1.00 88.31 83 THR A N 1
ATOM 687 C CA . THR A 1 83 ? 7.366 -4.354 -15.899 1.00 88.31 83 THR A CA 1
ATOM 688 C C . THR A 1 83 ? 8.596 -3.743 -15.226 1.00 88.31 83 THR A C 1
ATOM 690 O O . THR A 1 83 ? 9.732 -4.087 -15.556 1.00 88.31 83 THR A O 1
ATOM 693 N N . VAL A 1 84 ? 8.377 -2.872 -14.234 1.00 85.69 84 VAL A N 1
ATOM 694 C CA . VAL A 1 84 ? 9.432 -2.327 -13.373 1.00 85.69 84 VAL A CA 1
ATOM 695 C C . VAL A 1 84 ? 9.320 -2.972 -11.998 1.00 85.69 84 VAL A C 1
ATOM 697 O O . VAL A 1 84 ? 8.365 -2.753 -11.252 1.00 85.69 84 VAL A O 1
ATOM 700 N N . PHE A 1 85 ? 10.311 -3.797 -11.652 1.00 77.44 85 PHE A N 1
ATOM 701 C CA . PHE A 1 85 ? 10.216 -4.620 -10.451 1.00 77.44 85 PHE A CA 1
ATOM 702 C C . PHE A 1 85 ? 10.180 -3.804 -9.151 1.00 77.44 85 PHE A C 1
ATOM 704 O O . PHE A 1 85 ? 9.542 -4.260 -8.212 1.00 77.44 85 PHE A O 1
ATOM 711 N N . LEU A 1 86 ? 10.809 -2.626 -9.066 1.00 88.81 86 LEU A N 1
ATOM 712 C CA . LEU A 1 86 ? 10.783 -1.767 -7.873 1.00 88.81 86 LEU A CA 1
ATOM 713 C C . LEU A 1 86 ? 10.584 -0.302 -8.250 1.00 88.81 86 LEU A C 1
ATOM 715 O O . LEU A 1 86 ? 11.235 0.192 -9.167 1.00 88.81 86 LEU A O 1
ATOM 719 N N . PHE A 1 87 ? 9.779 0.401 -7.461 1.00 92.88 87 PHE A N 1
ATOM 720 C CA . PHE A 1 87 ? 9.640 1.857 -7.503 1.00 92.88 87 PHE A CA 1
ATOM 721 C C . PHE A 1 87 ? 10.002 2.480 -6.154 1.00 92.88 87 PHE A C 1
ATOM 723 O O . PHE A 1 87 ? 10.201 1.773 -5.162 1.00 92.88 87 PHE A O 1
ATOM 730 N N . LYS A 1 88 ? 10.078 3.815 -6.091 1.00 94.50 88 LYS A N 1
ATOM 731 C CA . LYS A 1 88 ? 10.281 4.561 -4.838 1.00 94.50 88 LYS A CA 1
ATOM 732 C C . LYS A 1 88 ? 8.960 4.605 -4.054 1.00 94.50 88 LYS A C 1
ATOM 734 O O . LYS A 1 88 ? 8.084 5.383 -4.416 1.00 94.50 88 LYS A O 1
ATOM 739 N N . PRO A 1 89 ? 8.786 3.832 -2.966 1.00 94.75 89 PRO A N 1
ATOM 740 C CA . PRO A 1 89 ? 7.463 3.654 -2.370 1.00 94.75 89 PRO A CA 1
ATOM 741 C C . PRO A 1 89 ? 7.083 4.788 -1.411 1.00 94.75 89 PRO A C 1
ATOM 743 O O . PRO A 1 89 ? 5.923 4.890 -1.025 1.00 94.75 89 PRO A O 1
ATOM 746 N N . VAL A 1 90 ? 8.036 5.649 -1.025 1.00 96.88 90 VAL A N 1
ATOM 747 C CA . VAL A 1 90 ? 7.876 6.657 0.040 1.00 96.88 90 VAL A CA 1
AT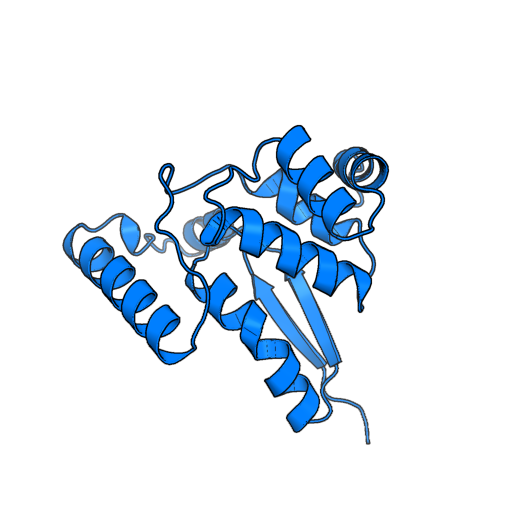OM 748 C C . VAL A 1 90 ? 6.630 7.520 -0.161 1.00 96.88 90 VAL A C 1
ATOM 750 O O . VAL A 1 90 ? 5.891 7.725 0.796 1.00 96.88 90 VAL A O 1
ATOM 753 N N . LEU A 1 91 ? 6.354 7.962 -1.392 1.00 97.94 91 LEU A N 1
ATOM 754 C CA . LEU A 1 91 ? 5.159 8.746 -1.702 1.00 97.94 91 LEU A CA 1
ATOM 755 C C . LEU A 1 91 ? 3.872 7.987 -1.351 1.00 97.94 91 LEU A C 1
ATOM 757 O O . LEU A 1 91 ? 3.079 8.457 -0.541 1.00 97.94 91 LEU A O 1
ATOM 761 N N . SER A 1 92 ? 3.691 6.792 -1.915 1.00 98.19 92 SER A N 1
ATOM 762 C CA . SER A 1 92 ? 2.513 5.946 -1.676 1.00 98.19 92 SER A CA 1
ATOM 763 C C . SER A 1 92 ? 2.355 5.508 -0.210 1.00 98.19 92 SER A C 1
ATOM 765 O O . SER A 1 92 ? 1.243 5.477 0.325 1.00 98.19 92 SER A O 1
ATOM 767 N N . LEU A 1 93 ? 3.464 5.233 0.486 1.00 98.44 93 LEU A N 1
ATOM 768 C CA . LEU A 1 93 ? 3.461 4.886 1.911 1.00 98.44 93 LEU A CA 1
ATOM 769 C C . LEU A 1 93 ? 2.997 6.073 2.767 1.00 98.44 93 LEU A C 1
ATOM 771 O O . LEU A 1 93 ? 2.125 5.909 3.620 1.00 98.44 93 LEU A O 1
ATOM 775 N N . ARG A 1 94 ? 3.508 7.279 2.494 1.00 98.44 94 ARG A N 1
ATOM 776 C CA . ARG A 1 94 ? 3.092 8.517 3.176 1.00 98.44 94 ARG A CA 1
ATOM 777 C C . ARG A 1 94 ? 1.651 8.893 2.847 1.00 98.44 94 ARG A C 1
ATOM 779 O O . ARG A 1 94 ? 0.901 9.256 3.746 1.00 98.44 94 ARG A O 1
ATOM 786 N N . ALA A 1 95 ? 1.219 8.718 1.597 1.00 98.44 95 ALA A N 1
ATOM 787 C CA . ALA A 1 95 ? -0.177 8.914 1.203 1.00 98.44 95 ALA A CA 1
ATOM 788 C C . ALA A 1 95 ? -1.118 8.029 2.037 1.00 98.44 95 ALA A C 1
ATOM 790 O O . ALA A 1 95 ? -2.175 8.473 2.472 1.00 98.44 95 ALA A O 1
ATOM 791 N N . THR A 1 96 ? -0.693 6.805 2.353 1.00 98.31 96 THR A N 1
ATOM 792 C CA . THR A 1 96 ? -1.458 5.906 3.227 1.00 98.31 96 THR A CA 1
ATOM 793 C C . THR A 1 96 ? -1.518 6.402 4.675 1.00 98.31 96 THR A C 1
ATOM 795 O O . THR A 1 96 ? -2.557 6.280 5.324 1.00 98.31 96 THR A O 1
ATOM 798 N N . LEU A 1 97 ? -0.427 6.976 5.196 1.00 98.12 97 LEU A N 1
ATOM 799 C CA . LEU A 1 97 ? -0.391 7.561 6.542 1.00 98.12 97 LEU A CA 1
ATOM 800 C C . LEU A 1 97 ? -1.275 8.810 6.663 1.00 98.12 97 LEU A C 1
ATOM 802 O O . LEU A 1 97 ? -1.894 9.001 7.710 1.00 98.12 97 LEU A O 1
ATOM 806 N N . ALA A 1 98 ? -1.394 9.600 5.592 1.00 98.06 98 ALA A N 1
ATOM 807 C CA . ALA A 1 98 ? -2.251 10.786 5.533 1.00 98.06 98 ALA A CA 1
ATOM 808 C C . ALA A 1 98 ? -3.763 10.474 5.584 1.00 98.06 98 ALA A C 1
ATOM 810 O O . ALA A 1 98 ? -4.561 11.371 5.872 1.00 98.06 98 ALA A O 1
ATOM 811 N N . VAL A 1 99 ? -4.166 9.224 5.329 1.00 98.06 99 VAL A N 1
ATOM 812 C CA . VAL A 1 99 ? -5.551 8.749 5.483 1.00 98.06 99 VAL A CA 1
ATOM 813 C C . VAL A 1 99 ? -5.718 8.148 6.880 1.00 98.06 99 VAL A C 1
ATOM 815 O O . VAL A 1 99 ? -4.929 7.276 7.219 1.00 98.06 99 VAL A O 1
ATOM 818 N N . PRO A 1 100 ? -6.695 8.535 7.718 1.00 96.94 100 PRO A N 1
ATOM 819 C CA . PRO A 1 100 ? -6.883 7.949 9.054 1.00 96.94 100 PRO A CA 1
ATOM 820 C C . PRO A 1 100 ? -7.121 6.428 9.033 1.00 96.94 100 PRO A C 1
ATOM 822 O O . PRO A 1 100 ? -7.652 5.900 8.061 1.00 96.94 100 PRO A O 1
ATOM 825 N N . GLN A 1 101 ? -6.754 5.711 10.108 1.00 97.25 101 GLN A N 1
ATOM 826 C CA . GLN A 1 101 ? -7.071 4.276 10.240 1.00 97.25 101 GLN A CA 1
ATOM 827 C C . GLN A 1 101 ? -8.577 4.021 10.059 1.00 97.25 101 GLN A C 1
ATOM 829 O O . GLN A 1 101 ? -9.405 4.854 10.423 1.00 97.25 101 GLN A O 1
ATOM 834 N N . GLY A 1 102 ? -8.928 2.849 9.527 1.00 95.94 102 GLY A N 1
ATOM 835 C CA . GLY A 1 102 ? -10.311 2.453 9.261 1.00 95.94 102 GLY A CA 1
ATOM 836 C C . GLY A 1 102 ? -10.577 2.199 7.779 1.00 95.94 102 GLY A C 1
ATOM 837 O O . GLY A 1 102 ? -9.662 1.913 7.004 1.00 95.94 102 GLY A O 1
ATOM 838 N N . ALA A 1 103 ? -11.850 2.286 7.391 1.00 96.94 103 ALA A N 1
ATOM 839 C CA . ALA A 1 103 ? -12.313 1.870 6.068 1.00 96.94 103 ALA A CA 1
ATOM 840 C C . ALA A 1 103 ? -11.688 2.677 4.917 1.00 96.94 103 ALA A C 1
ATOM 842 O O . ALA A 1 103 ? -11.396 2.115 3.866 1.00 96.94 103 ALA A O 1
ATOM 843 N N . GLU A 1 104 ? -11.445 3.976 5.099 1.00 98.06 104 GLU A N 1
ATOM 844 C CA . GLU A 1 104 ? -10.819 4.806 4.061 1.00 98.06 104 GLU A CA 1
ATOM 845 C C . GLU A 1 104 ? -9.355 4.430 3.824 1.00 98.06 104 GLU A C 1
ATOM 847 O O . GLU A 1 104 ? -8.932 4.316 2.674 1.00 98.06 104 GLU A O 1
ATOM 852 N N . ARG A 1 105 ? -8.585 4.157 4.888 1.00 98.50 105 ARG A N 1
ATOM 853 C CA . ARG A 1 105 ? -7.203 3.678 4.739 1.00 98.50 105 ARG A CA 1
ATOM 854 C C . ARG A 1 105 ? -7.165 2.297 4.096 1.00 98.50 105 ARG A C 1
ATOM 856 O O . ARG A 1 105 ? -6.315 2.077 3.242 1.00 98.50 105 ARG A O 1
ATOM 863 N N . ALA A 1 106 ? -8.100 1.405 4.428 1.00 98.31 106 ALA A N 1
ATOM 864 C CA . ALA A 1 106 ? -8.227 0.122 3.735 1.00 98.31 106 ALA A CA 1
ATOM 865 C C . ALA A 1 106 ? -8.483 0.316 2.228 1.00 98.31 106 ALA A C 1
ATOM 867 O O . ALA A 1 106 ? -7.772 -0.261 1.408 1.00 98.3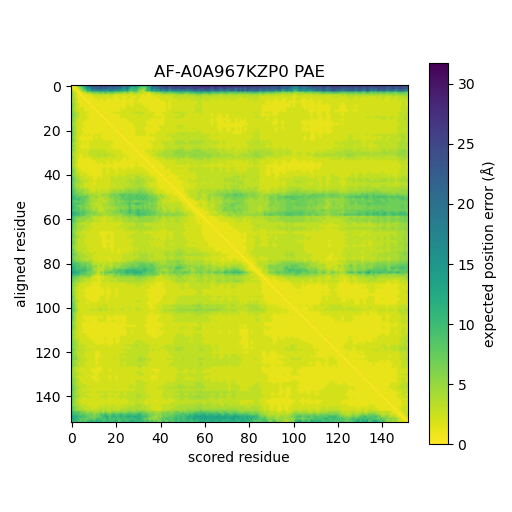1 106 ALA A O 1
ATOM 868 N N . LYS A 1 107 ? -9.421 1.199 1.844 1.00 98.38 107 LYS A N 1
ATOM 869 C CA . LYS A 1 107 ? -9.670 1.549 0.431 1.00 98.38 107 LYS A CA 1
ATOM 870 C C . LYS A 1 107 ? -8.414 2.072 -0.267 1.00 98.38 107 LYS A C 1
ATOM 872 O O . LYS A 1 107 ? -8.112 1.621 -1.368 1.00 98.38 107 LYS A O 1
ATOM 877 N N . ALA A 1 108 ? -7.676 2.980 0.375 1.00 98.69 108 ALA A N 1
ATOM 878 C CA . ALA A 1 108 ? -6.425 3.510 -0.163 1.00 98.69 108 ALA A CA 1
ATOM 879 C C . ALA A 1 108 ? -5.395 2.395 -0.402 1.00 98.69 108 ALA A C 1
ATOM 881 O O . ALA A 1 108 ? -4.822 2.307 -1.487 1.00 98.69 108 ALA A O 1
ATOM 882 N N . VAL A 1 109 ? -5.205 1.512 0.585 1.00 98.75 109 VAL A N 1
ATOM 883 C CA . VAL A 1 109 ? -4.272 0.382 0.494 1.00 98.75 109 VAL A CA 1
ATOM 884 C C . VAL A 1 109 ? -4.643 -0.553 -0.651 1.00 98.75 109 VAL A C 1
ATOM 886 O O . VAL A 1 109 ? -3.781 -0.879 -1.466 1.00 98.75 109 VAL A O 1
ATOM 889 N N . HIS A 1 110 ? -5.913 -0.946 -0.751 1.00 98.56 110 HIS A N 1
ATOM 890 C CA . HIS A 1 110 ? -6.397 -1.838 -1.807 1.00 98.56 110 HIS A CA 1
ATOM 891 C C . HIS A 1 110 ? -6.249 -1.221 -3.199 1.00 98.56 110 HIS A C 1
ATOM 893 O O . HIS A 1 110 ? -5.760 -1.889 -4.110 1.00 98.56 110 HIS A O 1
ATOM 899 N N . ALA A 1 111 ? -6.599 0.057 -3.363 1.00 98.62 111 ALA A N 1
ATOM 900 C CA . ALA A 1 111 ? -6.476 0.764 -4.638 1.00 98.62 111 ALA A CA 1
ATOM 901 C C . ALA A 1 111 ? -5.016 0.879 -5.100 1.00 98.62 111 ALA A C 1
ATOM 903 O O . ALA A 1 111 ? -4.696 0.590 -6.254 1.00 98.62 111 ALA A O 1
ATOM 904 N N . LEU A 1 112 ? -4.113 1.244 -4.186 1.00 98.56 112 LEU A N 1
ATOM 905 C CA . LEU A 1 112 ? -2.685 1.362 -4.476 1.00 98.56 112 LEU A CA 1
ATOM 906 C C . LEU A 1 112 ? -2.061 0.002 -4.798 1.00 98.56 112 LEU A C 1
ATOM 908 O O . LEU A 1 112 ? -1.378 -0.140 -5.812 1.00 98.56 112 LEU A O 1
ATOM 912 N N . TYR A 1 113 ? -2.353 -1.028 -4.006 1.00 98.19 113 TYR A N 1
ATOM 913 C CA . TYR A 1 113 ? -1.875 -2.377 -4.287 1.00 98.19 113 TYR A CA 1
ATOM 914 C C . TYR A 1 113 ? 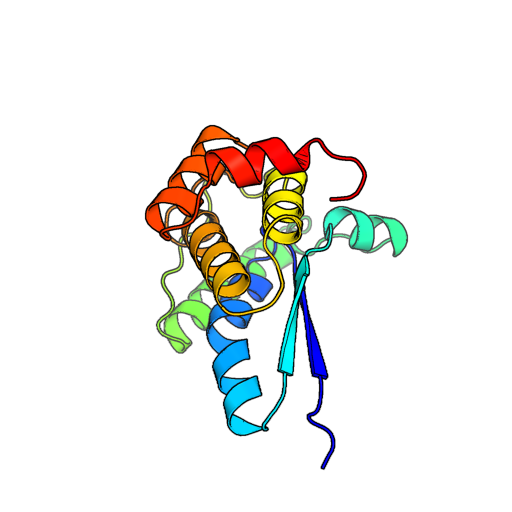-2.387 -2.930 -5.620 1.00 98.19 113 TYR A C 1
ATOM 916 O O . TYR A 1 113 ? -1.602 -3.504 -6.376 1.00 98.19 113 TYR A O 1
ATOM 924 N N . HIS A 1 114 ? -3.671 -2.727 -5.931 1.00 97.94 114 HIS A N 1
ATOM 925 C CA . HIS A 1 114 ? -4.237 -3.093 -7.227 1.00 97.94 114 HIS A CA 1
ATOM 926 C C . HIS A 1 114 ? -3.512 -2.365 -8.369 1.00 97.94 114 HIS A C 1
ATOM 928 O O . HIS A 1 114 ? -3.131 -2.991 -9.359 1.00 97.94 114 HIS A O 1
ATOM 934 N N . GLY A 1 115 ? -3.243 -1.066 -8.208 1.00 97.56 115 GLY A N 1
ATOM 935 C CA . GLY A 1 115 ? -2.433 -0.290 -9.146 1.00 97.56 115 GLY A CA 1
ATOM 936 C C . GLY A 1 115 ? -1.077 -0.942 -9.429 1.00 97.56 115 GLY A C 1
ATOM 937 O O . GLY A 1 115 ? -0.723 -1.150 -10.587 1.00 97.56 115 GLY A O 1
ATOM 938 N N . ALA A 1 116 ? -0.353 -1.339 -8.383 1.00 96.62 116 ALA A N 1
ATOM 939 C CA . ALA A 1 116 ? 0.967 -1.948 -8.524 1.00 96.62 116 ALA A CA 1
ATOM 940 C C . ALA A 1 116 ? 0.941 -3.376 -9.095 1.00 96.62 116 ALA A C 1
ATOM 942 O O . ALA A 1 116 ? 1.770 -3.697 -9.941 1.00 96.62 116 ALA A O 1
ATOM 943 N N . PHE A 1 117 ? 0.044 -4.249 -8.626 1.00 96.69 117 PHE A N 1
ATOM 944 C CA . PHE A 1 117 ? 0.142 -5.697 -8.876 1.00 96.69 117 PHE A CA 1
ATOM 945 C C . PHE A 1 117 ? -0.948 -6.282 -9.766 1.00 96.69 117 PHE A C 1
ATOM 947 O O . PHE A 1 117 ? -0.829 -7.438 -10.155 1.00 96.69 117 PHE A O 1
ATOM 954 N N . ALA A 1 118 ? -1.975 -5.516 -10.125 1.00 95.94 118 ALA A N 1
ATOM 955 C CA . ALA A 1 118 ? -2.968 -5.925 -11.118 1.00 95.94 118 ALA A CA 1
ATOM 956 C C . ALA A 1 118 ? -2.918 -5.036 -12.370 1.00 95.94 118 ALA A C 1
ATOM 958 O O . ALA A 1 118 ? -3.103 -5.531 -13.481 1.00 95.94 118 ALA A O 1
ATOM 959 N N . ALA A 1 119 ? -2.613 -3.744 -12.206 1.00 96.56 119 ALA A N 1
ATOM 960 C CA . ALA A 1 119 ? -2.561 -2.778 -13.305 1.00 96.56 119 ALA A CA 1
ATOM 961 C C . ALA A 1 119 ? -1.139 -2.426 -13.788 1.00 96.56 119 ALA A C 1
ATOM 963 O O . ALA A 1 119 ? -1.020 -1.774 -14.823 1.00 96.56 119 ALA A O 1
ATOM 964 N N . ASP A 1 120 ? -0.082 -2.886 -13.101 1.00 96.25 120 ASP A N 1
ATOM 965 C CA . ASP A 1 120 ? 1.328 -2.633 -13.458 1.00 96.25 120 ASP A CA 1
ATOM 966 C C . ASP A 1 120 ? 1.657 -1.132 -13.574 1.00 96.25 120 ASP A C 1
ATOM 968 O O . ASP A 1 120 ? 2.186 -0.649 -14.575 1.00 96.25 120 ASP A O 1
ATOM 972 N N . LEU A 1 121 ? 1.277 -0.379 -12.540 1.00 96.81 121 LEU A N 1
ATOM 973 C CA . LEU A 1 121 ? 1.496 1.061 -12.427 1.00 96.81 121 LEU A CA 1
ATOM 974 C C . LEU A 1 121 ? 2.597 1.389 -11.409 1.00 96.81 121 LEU A C 1
ATOM 976 O O . LEU A 1 121 ? 2.755 0.707 -10.394 1.00 96.81 121 LEU A O 1
ATOM 980 N N . ASP A 1 122 ? 3.316 2.483 -11.658 1.00 96.88 122 ASP A N 1
ATOM 981 C CA . ASP A 1 122 ? 4.357 3.000 -10.769 1.00 96.88 122 ASP A CA 1
ATOM 982 C C . ASP A 1 122 ? 3.752 3.901 -9.677 1.00 96.88 122 ASP A C 1
ATOM 984 O O . ASP A 1 122 ? 3.223 4.976 -9.960 1.00 96.88 122 ASP A O 1
ATOM 988 N N . LEU A 1 123 ? 3.835 3.473 -8.413 1.00 97.12 123 LEU A N 1
ATOM 989 C CA . LEU A 1 123 ? 3.326 4.247 -7.270 1.00 97.12 123 LEU A CA 1
ATOM 990 C C . LEU A 1 123 ? 4.342 5.256 -6.700 1.00 97.12 123 LEU A C 1
ATOM 992 O O . LEU A 1 123 ? 4.095 5.870 -5.659 1.00 97.12 123 LEU A O 1
ATOM 996 N N . GLY A 1 124 ? 5.494 5.414 -7.349 1.00 96.31 124 GLY A N 1
ATOM 997 C CA . GLY A 1 124 ? 6.414 6.527 -7.136 1.00 96.31 124 GLY A CA 1
ATOM 998 C C . GLY A 1 124 ? 5.930 7.830 -7.777 1.00 96.31 124 GLY A C 1
ATOM 999 O O . GLY A 1 124 ? 6.397 8.898 -7.385 1.00 96.31 124 GLY A O 1
ATOM 1000 N N . GLU A 1 125 ? 4.968 7.752 -8.701 1.00 97.44 125 GLU A N 1
ATOM 1001 C CA . GLU A 1 125 ? 4.449 8.895 -9.452 1.00 97.44 125 GLU A CA 1
ATOM 1002 C C . GLU A 1 125 ? 3.202 9.505 -8.796 1.00 97.44 125 GLU A C 1
ATOM 1004 O O . GLU A 1 125 ? 2.188 8.839 -8.565 1.00 97.44 125 GLU A O 1
ATOM 1009 N N . ALA A 1 126 ? 3.252 10.812 -8.526 1.00 98.00 126 ALA A N 1
ATOM 1010 C CA . ALA A 1 126 ? 2.179 11.531 -7.834 1.00 98.00 126 ALA A CA 1
ATOM 1011 C C . ALA A 1 126 ? 0.856 11.529 -8.600 1.00 98.00 126 ALA A C 1
ATOM 1013 O O . ALA A 1 126 ? -0.206 11.402 -7.988 1.00 98.00 126 ALA A O 1
ATOM 1014 N N . GLU A 1 127 ? 0.911 11.618 -9.926 1.00 98.31 127 GLU A N 1
ATOM 1015 C CA . GLU A 1 127 ? -0.274 11.565 -10.782 1.00 98.31 127 GLU A CA 1
ATOM 1016 C C . GLU A 1 127 ? -0.963 10.196 -10.707 1.00 98.31 127 GLU A C 1
ATOM 1018 O O . GLU A 1 127 ? -2.189 10.123 -10.604 1.00 98.31 127 GLU A O 1
ATOM 1023 N N . VAL A 1 128 ? -0.181 9.110 -10.674 1.00 98.31 128 VAL A N 1
ATOM 1024 C CA . VAL A 1 128 ? -0.696 7.740 -10.546 1.00 98.31 128 VAL A CA 1
ATOM 1025 C C . VAL A 1 128 ? -1.355 7.541 -9.185 1.00 98.31 128 VAL A C 1
ATOM 1027 O O . VAL A 1 128 ? -2.496 7.080 -9.125 1.00 98.31 128 VAL A O 1
ATOM 1030 N N . VAL A 1 129 ? -0.672 7.921 -8.100 1.00 98.69 129 VAL A N 1
ATOM 1031 C CA . VAL A 1 129 ? -1.207 7.821 -6.731 1.00 98.69 129 VAL A CA 1
ATOM 1032 C C . VAL A 1 129 ? -2.486 8.648 -6.588 1.00 98.69 129 VAL A C 1
ATOM 1034 O O . VAL A 1 129 ? -3.488 8.141 -6.090 1.00 98.69 129 VAL A O 1
ATOM 1037 N N . THR A 1 130 ? -2.489 9.888 -7.084 1.00 98.75 130 THR A N 1
ATOM 1038 C CA . THR A 1 130 ? -3.667 10.770 -7.059 1.00 98.75 130 THR A CA 1
ATOM 1039 C C . THR A 1 130 ? -4.846 10.134 -7.788 1.00 98.75 130 THR A C 1
ATOM 1041 O O . THR A 1 130 ? -5.944 10.064 -7.236 1.00 98.75 130 THR A O 1
ATOM 1044 N N . ARG A 1 131 ? -4.624 9.630 -9.010 1.00 98.75 131 ARG A N 1
ATOM 1045 C CA . ARG A 1 131 ? -5.666 8.982 -9.815 1.00 98.75 131 ARG A CA 1
ATOM 1046 C C . ARG A 1 131 ? -6.262 7.770 -9.101 1.00 98.75 131 ARG A C 1
ATOM 1048 O O . ARG A 1 131 ? -7.478 7.702 -8.974 1.00 98.75 131 ARG A O 1
ATOM 1055 N N . LEU A 1 132 ? -5.425 6.854 -8.610 1.00 98.75 132 LEU A N 1
ATOM 1056 C CA . LEU A 1 132 ? -5.884 5.629 -7.943 1.00 98.75 132 LEU A CA 1
ATOM 1057 C C . LEU A 1 132 ? -6.701 5.931 -6.679 1.00 98.75 132 LEU A C 1
ATOM 1059 O O . LEU A 1 132 ? -7.704 5.272 -6.414 1.00 98.75 132 LEU A O 1
ATOM 1063 N N . LEU A 1 133 ? -6.300 6.944 -5.906 1.00 98.69 133 LEU A N 1
ATOM 1064 C CA . LEU A 1 133 ? -7.050 7.371 -4.723 1.00 98.69 133 LEU A CA 1
ATOM 1065 C C . LEU A 1 133 ? -8.390 8.025 -5.098 1.00 98.69 133 LEU A C 1
ATOM 1067 O O . LEU A 1 133 ? -9.401 7.731 -4.461 1.00 98.69 133 LEU A O 1
ATOM 1071 N N . ASN A 1 134 ? -8.424 8.842 -6.155 1.00 98.62 134 ASN A N 1
ATOM 1072 C CA . ASN A 1 134 ? -9.665 9.432 -6.668 1.00 98.62 134 ASN A CA 1
ATOM 1073 C C . ASN A 1 134 ? -10.645 8.359 -7.166 1.00 98.62 134 ASN A C 1
ATOM 1075 O O . ASN A 1 134 ? -11.828 8.403 -6.839 1.00 98.62 134 ASN A O 1
ATOM 1079 N N . GLU A 1 135 ? -10.157 7.364 -7.912 1.00 98.50 135 GLU A N 1
ATOM 1080 C CA . GLU A 1 135 ? -10.950 6.214 -8.375 1.00 98.50 135 GLU A CA 1
ATOM 1081 C C . GLU A 1 135 ? -11.507 5.387 -7.202 1.00 98.50 135 GLU A C 1
ATOM 1083 O O . GLU A 1 135 ? -12.596 4.823 -7.301 1.00 98.50 135 GLU A O 1
ATOM 1088 N N . ALA A 1 136 ? -10.810 5.374 -6.061 1.00 98.12 136 ALA A N 1
ATOM 1089 C CA . ALA A 1 136 ? -11.269 4.758 -4.816 1.00 98.12 136 ALA A CA 1
ATOM 1090 C C . ALA A 1 136 ? -12.274 5.618 -4.016 1.00 98.12 136 ALA A C 1
ATOM 1092 O O . ALA A 1 136 ? -12.727 5.203 -2.942 1.00 98.12 136 ALA A O 1
ATOM 1093 N N . GLY A 1 137 ? -12.630 6.806 -4.519 1.00 98.25 137 GLY A N 1
ATOM 1094 C CA . GLY A 1 137 ? -13.555 7.741 -3.877 1.00 98.25 137 GLY A CA 1
ATOM 1095 C C . GLY A 1 137 ? -12.935 8.562 -2.744 1.00 98.25 137 GLY A C 1
ATOM 1096 O O . GLY A 1 137 ? -13.663 9.011 -1.861 1.00 98.25 137 GLY A O 1
ATOM 1097 N N . LEU A 1 138 ? -11.611 8.727 -2.736 1.00 98.44 138 LEU A N 1
ATOM 1098 C CA . LEU A 1 138 ? -10.874 9.568 -1.789 1.00 98.44 138 LEU A CA 1
ATOM 1099 C C . LEU A 1 138 ? -10.435 10.874 -2.468 1.00 98.44 138 LEU A C 1
ATOM 1101 O O . LEU A 1 138 ? -10.325 10.933 -3.688 1.00 98.44 138 LEU A O 1
ATOM 1105 N N . ASP A 1 139 ? -10.123 11.911 -1.687 1.00 98.31 139 ASP A N 1
ATOM 1106 C CA . ASP A 1 139 ? -9.493 13.129 -2.219 1.00 98.31 139 ASP A CA 1
ATOM 1107 C C . ASP A 1 139 ? -7.986 12.898 -2.405 1.00 98.31 139 ASP A C 1
ATOM 1109 O O . ASP A 1 139 ? -7.160 13.219 -1.543 1.00 98.31 139 ASP A O 1
ATOM 1113 N N . GLY A 1 140 ? -7.626 12.275 -3.528 1.00 98.31 140 GLY A N 1
ATOM 1114 C CA . GLY A 1 140 ? -6.251 11.917 -3.853 1.00 98.31 140 GLY A CA 1
ATOM 1115 C C . GLY A 1 140 ? -5.323 13.126 -3.907 1.00 98.31 140 GLY A C 1
ATOM 1116 O O . GLY A 1 140 ? -4.189 13.037 -3.440 1.00 98.31 140 GLY A O 1
ATOM 1117 N N . ALA A 1 141 ? -5.808 14.269 -4.402 1.00 97.88 141 ALA A N 1
ATOM 1118 C CA . ALA A 1 141 ? -5.014 15.491 -4.489 1.00 97.88 141 ALA A CA 1
ATOM 1119 C C . ALA A 1 141 ? -4.678 16.032 -3.092 1.00 97.88 141 ALA A C 1
ATOM 1121 O O . ALA A 1 141 ? -3.514 16.323 -2.806 1.00 97.88 141 ALA A O 1
ATOM 1122 N N . ALA A 1 142 ? -5.665 16.100 -2.191 1.00 98.00 142 ALA A N 1
ATOM 1123 C CA . ALA A 1 142 ? -5.430 16.515 -0.811 1.00 98.00 142 ALA A CA 1
ATOM 1124 C C . ALA A 1 142 ? -4.537 15.523 -0.049 1.00 98.00 142 ALA A C 1
ATOM 1126 O O . ALA A 1 142 ? -3.679 15.940 0.732 1.00 98.00 142 ALA A O 1
ATOM 1127 N N . ILE A 1 143 ? -4.704 14.216 -0.275 1.00 98.38 143 ILE A N 1
ATOM 1128 C CA . ILE A 1 143 ? -3.875 13.176 0.352 1.00 98.38 143 ILE A CA 1
ATOM 1129 C C . ILE A 1 143 ? -2.416 13.290 -0.103 1.00 98.38 143 ILE A C 1
ATOM 1131 O O . ILE A 1 143 ? -1.517 13.296 0.737 1.00 98.38 143 ILE A O 1
ATOM 1135 N N . VAL A 1 144 ? -2.172 13.417 -1.410 1.00 98.19 144 VAL A N 1
ATOM 1136 C CA . VAL A 1 144 ? -0.819 13.567 -1.964 1.00 98.19 144 VAL A CA 1
ATOM 1137 C C . VAL A 1 144 ? -0.176 14.874 -1.503 1.00 98.19 144 VAL A C 1
ATOM 1139 O O . VAL A 1 144 ? 0.996 14.880 -1.137 1.00 98.19 144 VAL A O 1
ATOM 1142 N N . ALA A 1 145 ? -0.928 15.973 -1.422 1.00 97.38 145 ALA A N 1
ATOM 1143 C CA . ALA A 1 145 ? -0.407 17.228 -0.880 1.00 97.38 145 ALA A CA 1
ATOM 1144 C C . ALA A 1 145 ? 0.062 17.080 0.581 1.00 97.38 145 ALA A C 1
ATOM 1146 O O . ALA A 1 145 ? 1.137 17.563 0.942 1.00 97.38 145 ALA A O 1
ATOM 1147 N N . LYS A 1 146 ? -0.693 16.346 1.414 1.00 96.94 146 LYS A N 1
ATOM 1148 C CA . LYS A 1 146 ? -0.333 16.081 2.818 1.00 96.94 146 LYS A CA 1
ATOM 1149 C C . LYS A 1 146 ? 0.953 15.277 2.984 1.00 96.94 146 LYS A C 1
ATOM 1151 O O . LYS A 1 146 ? 1.567 15.362 4.042 1.00 96.94 146 LYS A O 1
ATOM 1156 N N . THR A 1 147 ? 1.419 14.535 1.976 1.00 96.44 147 THR A N 1
ATOM 1157 C CA . THR A 1 147 ? 2.665 13.760 2.116 1.00 96.44 147 THR A CA 1
ATOM 1158 C C . THR A 1 147 ? 3.904 14.637 2.262 1.00 96.44 147 THR A C 1
ATOM 1160 O O . THR A 1 147 ? 4.963 14.116 2.605 1.00 96.44 147 THR A O 1
ATOM 1163 N N . GLN A 1 148 ? 3.809 15.937 1.978 1.00 92.75 148 GLN A N 1
ATOM 1164 C CA . GLN A 1 148 ? 4.904 16.891 2.170 1.00 92.75 148 GLN A CA 1
ATOM 1165 C C . GLN A 1 148 ? 5.012 17.389 3.620 1.00 92.75 148 GLN A C 1
ATOM 1167 O O . GLN A 1 148 ? 6.023 17.984 3.982 1.00 92.75 148 GLN A O 1
ATOM 1172 N N . ASP A 1 149 ? 3.999 17.139 4.454 1.00 91.00 149 ASP A N 1
ATOM 1173 C CA . ASP A 1 149 ? 4.034 17.473 5.877 1.00 91.00 149 ASP A CA 1
ATOM 1174 C C . ASP A 1 149 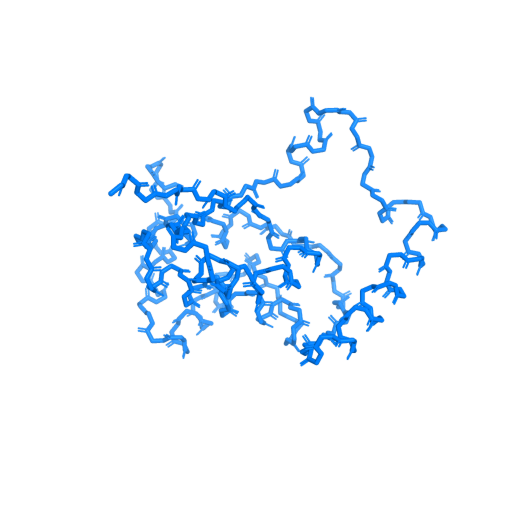? 4.959 16.505 6.625 1.00 91.00 149 ASP A C 1
ATOM 1176 O O . ASP A 1 149 ? 4.847 15.291 6.470 1.00 91.00 149 ASP A O 1
ATOM 1180 N N . ALA A 1 150 ? 5.854 17.030 7.461 1.00 84.00 150 ALA A N 1
ATOM 1181 C CA . ALA A 1 150 ? 6.766 16.234 8.279 1.00 84.00 150 ALA A CA 1
ATOM 1182 C C . ALA A 1 150 ? 6.053 15.333 9.309 1.00 84.00 150 ALA A C 1
ATOM 1184 O O . ALA A 1 150 ? 6.666 14.388 9.804 1.00 84.00 150 ALA A O 1
ATOM 1185 N N . ALA A 1 151 ? 4.794 15.626 9.653 1.00 81.69 151 ALA A N 1
ATOM 1186 C CA . ALA A 1 151 ? 3.986 14.823 10.572 1.00 81.69 151 ALA A CA 1
ATOM 1187 C C . ALA A 1 151 ? 3.380 13.555 9.934 1.00 81.69 151 ALA A C 1
ATOM 1189 O O . ALA A 1 151 ? 2.931 12.662 10.656 1.00 81.69 151 ALA A O 1
ATOM 1190 N N . VAL A 1 152 ? 3.356 13.487 8.599 1.00 75.75 152 VAL A N 1
ATOM 1191 C CA . VAL A 1 152 ? 3.007 12.298 7.795 1.00 75.75 152 VAL A CA 1
ATOM 1192 C C . VAL A 1 152 ? 4.279 11.523 7.480 1.00 75.75 152 VAL A C 1
ATOM 1194 O O . VAL A 1 152 ? 4.218 10.298 7.239 1.00 75.75 152 VAL A O 1
#

Nearest PDB structures (foldseek):
  1yzx-assembly1_B  TM=9.391E-01  e=1.621E-05  Homo sapiens
  2imd-assembly1_A  TM=8.364E-01  e=2.225E-06  Pseudomonas putida
  5xwh-assembly1_A  TM=7.690E-01  e=3.451E-04  Deinococcus radiodurans R1 = ATCC 13939 = DSM 20539
  5cp1-assembly1_A-2  TM=7.269E-01  e=5.594E-04  Deinococcus radiodurans R1 = ATCC 13939 = DSM 20539
  3kzq-assembly3_D-3  TM=6.419E-01  e=2.382E-03  Vibrio parahaemolyticus

Foldseek 3Di:
DDAAEDEQEDFLLDLVSLLCLVPVVVVCVVRRHHYDYHYDDVVVVCVVVVHDDQCVDPVSVVVVVVVSVVSCVVVVHQFDCAPDSDADRLLLSQLLVLDDPDDLSSLLVNLSSCCVTRVNHHNNDLVSSCVSSVVSVHRSVVSSVCSPDPVD

Sequence (152 aa):
MAKHTLKFYFDYNSPYSYIASLRIEELCARNDAELLWMPVVLGGIFQSNEVEPAHTKVNRRKYLFQDLQDLAAFYGIPYKERTVFLFKPVLSLRATLAVPQGAERAKAVHALYHGAFAADLDLGEAEVVTRLLNEAGLDGAAIVAKTQDAAV

Mean predicted aligned error: 3.24 Å

Secondary structure (DSSP, 8-state):
-PPEEEEEEE-TT-HHHHHHHHHHHHHHHHTTEEEEEEE--HHHHHHHTTPPPGGGSHHHHHHHHHHHHHHHHHHT------SSS---THHHHHHHHHSPTTHHHHHHHHHHHHHHHTS---TTSHHHHHHHHHHTTS-HHHHHHHTTSTT-